Protein AF-A0A8J9T7J5-F1 (afdb_monomer_lite)

Sequence (157 aa):
ATAASATLADSLCLGLLHCENQGVCEEGTTSYDFLAGFRGVAESGVSLWPFAVEHVQNHHCQCPDRYTGVRCEVEFVTCGDREHTCFHGARCLETMDDLNEQAETVYSCNCETIDTASLTHYAGNFCEHPASSVCDNGVHRSFCVNDGVCLDSMDEH

Radius of gyration: 19.18 Å; chains: 1; bounding box: 42×34×76 Å

Foldseek 3Di:
DDPDDPPAPQQADVPFAGAPPPWGKDFAWADPVVLCVQQCRVVVVDCLVQFGRGETPRMATDEDPQFTRRRSPKGKDADDPRNAIAILPWDKDWDFDPVDPDTDIDIFTDQVPRDCVVVWGFDDRRSSWTFLAWDCPPPDIDGDTPNDDDDPDDPDD

Secondary structure (DSSP, 8-state):
------SSSTTEETTTEE--TTPEEEES----HHHHTSHHHHHTT---TTT----BTTEEEEPPTTEESTTS-EEEEEETTTTEEEETTPEEEEEEETTSSS-EEEEEEEGGGS-GGG---EESTTS-EE-SEEEE-SS-EEEE-TT----SS----

Organism: Phaeodactylum tricornutum (NCBI:txid2850)

Structure (mmCIF, N/CA/C/O backbone):
data_AF-A0A8J9T7J5-F1
#
_entry.id   AF-A0A8J9T7J5-F1
#
loop_
_atom_site.group_PDB
_atom_site.id
_atom_site.type_symbol
_atom_site.label_atom_id
_atom_site.label_alt_id
_atom_site.label_comp_id
_atom_site.label_asym_id
_atom_site.label_entity_id
_atom_site.label_seq_id
_atom_site.pdbx_PDB_ins_code
_atom_site.Cartn_x
_atom_site.Cartn_y
_atom_site.Cartn_z
_atom_site.occupancy
_atom_site.B_iso_or_equiv
_atom_site.auth_seq_id
_atom_site.auth_comp_id
_atom_site.auth_asym_id
_atom_site.auth_atom_id
_atom_site.pdbx_PDB_model_num
ATOM 1 N N . ALA A 1 1 ? 1.743 -13.008 41.663 1.00 36.59 1 ALA A N 1
ATOM 2 C CA . ALA A 1 1 ? 0.640 -12.395 40.904 1.00 36.59 1 ALA A CA 1
ATOM 3 C C . ALA A 1 1 ? 0.806 -12.824 39.457 1.00 36.59 1 ALA A C 1
ATOM 5 O O . ALA A 1 1 ? 1.874 -12.635 38.893 1.00 36.59 1 ALA A O 1
ATOM 6 N N . THR A 1 2 ? -0.173 -13.552 38.941 1.00 38.56 2 THR A N 1
ATOM 7 C CA . THR A 1 2 ? -0.185 -14.206 37.629 1.00 38.56 2 THR A CA 1
ATOM 8 C C . THR A 1 2 ? -0.349 -13.174 36.512 1.00 38.56 2 THR A C 1
ATOM 10 O O . THR A 1 2 ? -1.411 -12.568 36.407 1.00 38.56 2 THR A O 1
ATOM 13 N N . ALA A 1 3 ? 0.679 -12.988 35.682 1.00 41.31 3 ALA A N 1
ATOM 14 C CA . ALA A 1 3 ? 0.566 -12.298 34.400 1.00 41.31 3 ALA A CA 1
ATOM 15 C C . ALA A 1 3 ? -0.053 -13.272 33.388 1.00 41.31 3 ALA A C 1
ATOM 17 O O . ALA A 1 3 ? 0.647 -14.048 32.742 1.00 41.31 3 ALA A O 1
ATOM 18 N N . ALA A 1 4 ? -1.379 -13.296 33.328 1.00 43.97 4 ALA A N 1
ATOM 19 C CA . ALA A 1 4 ? -2.127 -13.982 32.289 1.00 43.97 4 ALA A CA 1
ATOM 20 C C . ALA A 1 4 ? -3.156 -12.995 31.723 1.00 43.97 4 ALA A C 1
ATOM 22 O O . ALA A 1 4 ? -3.880 -12.374 32.499 1.00 43.97 4 ALA A O 1
ATOM 23 N N . SER A 1 5 ? -3.202 -12.905 30.389 1.00 45.97 5 SER A N 1
ATOM 24 C CA . SER A 1 5 ? -4.274 -12.303 29.573 1.00 45.97 5 SER A CA 1
ATOM 25 C C . SER A 1 5 ? -4.171 -10.823 29.173 1.00 45.97 5 SER A C 1
ATOM 27 O O . SER A 1 5 ? -5.146 -10.095 29.308 1.00 45.97 5 SER A O 1
ATOM 29 N N . ALA A 1 6 ? -3.056 -10.405 28.567 1.00 47.47 6 ALA A N 1
ATOM 30 C CA . ALA A 1 6 ? -2.982 -9.161 27.777 1.00 47.47 6 ALA A CA 1
ATOM 31 C C . ALA A 1 6 ? -2.782 -9.449 26.271 1.00 47.47 6 ALA A C 1
ATOM 33 O O . ALA A 1 6 ? -1.914 -8.868 25.635 1.00 47.47 6 ALA A O 1
ATOM 34 N N . THR A 1 7 ? -3.474 -10.451 25.708 1.00 54.03 7 THR A N 1
ATOM 35 C CA . THR A 1 7 ? -3.134 -10.971 24.361 1.00 54.03 7 THR A CA 1
ATOM 36 C C . THR A 1 7 ? -4.289 -11.069 23.363 1.00 54.03 7 THR A C 1
ATOM 38 O O . THR A 1 7 ? -4.050 -11.451 22.227 1.00 54.03 7 THR A O 1
ATOM 41 N N . LEU A 1 8 ? -5.521 -10.709 23.735 1.00 54.00 8 LEU A N 1
ATOM 42 C CA . LEU A 1 8 ? -6.687 -10.733 22.827 1.00 54.00 8 LEU A CA 1
ATOM 43 C C . LEU A 1 8 ? -7.726 -9.643 23.138 1.00 54.00 8 LEU A C 1
ATOM 45 O O . LEU A 1 8 ? -8.447 -9.233 22.242 1.00 54.00 8 LEU A O 1
ATOM 49 N N . ALA A 1 9 ? -7.826 -9.172 24.386 1.00 58.22 9 ALA A N 1
ATOM 50 C CA . ALA A 1 9 ? -8.796 -8.138 24.755 1.00 58.22 9 ALA A CA 1
ATOM 51 C C . ALA A 1 9 ? -8.384 -6.735 24.268 1.00 58.22 9 ALA A C 1
ATOM 53 O O . ALA A 1 9 ? -9.243 -5.975 23.837 1.00 58.22 9 ALA A O 1
ATOM 54 N N . ASP A 1 10 ? -7.083 -6.428 24.270 1.00 63.88 10 ASP A N 1
ATOM 55 C CA . ASP A 1 10 ? -6.562 -5.099 23.907 1.00 63.88 10 ASP A CA 1
ATOM 56 C C . ASP A 1 10 ? -6.516 -4.852 22.389 1.00 63.88 10 ASP A C 1
ATOM 58 O O . ASP A 1 10 ? -6.389 -3.716 21.946 1.00 63.88 10 ASP A O 1
ATOM 62 N N . SER A 1 11 ? -6.657 -5.898 21.571 1.00 68.62 11 SER A N 1
ATOM 63 C CA . SER A 1 11 ? -6.736 -5.810 20.106 1.00 68.62 11 SER A CA 1
ATOM 64 C C . SER A 1 11 ? -8.178 -5.786 19.583 1.00 68.62 11 SER A C 1
ATOM 66 O O . SER A 1 11 ? -8.403 -5.875 18.375 1.00 68.62 11 SER A O 1
ATOM 68 N N . LEU A 1 12 ? -9.174 -5.690 20.471 1.00 79.81 12 LEU A N 1
ATOM 69 C CA . LEU A 1 12 ? -10.601 -5.700 20.146 1.00 79.81 12 LEU A CA 1
ATOM 70 C C . LEU A 1 12 ? -11.299 -4.480 20.757 1.00 79.81 12 LEU A C 1
ATOM 72 O O . LEU A 1 12 ? -11.584 -4.434 21.951 1.00 79.81 12 LEU A O 1
ATOM 76 N N . CYS A 1 13 ? -11.675 -3.523 19.913 1.00 82.25 13 CYS A N 1
ATOM 77 C CA . CYS A 1 13 ? -12.457 -2.358 20.317 1.00 82.25 13 CYS A CA 1
ATOM 78 C C . CYS A 1 13 ? -13.923 -2.726 20.501 1.00 82.25 13 CYS A C 1
ATOM 80 O O . CYS A 1 13 ? -14.713 -2.585 19.570 1.00 82.25 13 CYS A O 1
ATOM 82 N N . LEU A 1 14 ? -14.291 -3.261 21.670 1.00 79.62 14 LEU A N 1
ATOM 83 C CA . LEU A 1 14 ? -15.680 -3.620 22.003 1.00 79.62 14 LEU A CA 1
ATOM 84 C C . LEU A 1 14 ? -16.363 -4.520 20.942 1.00 79.62 14 LEU A C 1
ATOM 86 O O . LEU A 1 14 ? -17.584 -4.519 20.807 1.00 79.62 14 LEU A O 1
ATOM 90 N N . GLY A 1 15 ? -15.578 -5.288 20.173 1.00 78.56 15 GLY A N 1
ATOM 91 C CA . GLY A 1 15 ? -16.055 -6.122 19.062 1.00 78.56 15 GLY A CA 1
ATOM 92 C C . GLY A 1 15 ? -16.341 -5.390 17.739 1.00 78.56 15 GLY A C 1
ATOM 93 O O . GLY A 1 15 ? -16.830 -6.023 16.808 1.00 78.56 15 GLY A O 1
ATOM 94 N N . LEU A 1 16 ? -16.045 -4.090 17.638 1.00 83.69 16 LEU A N 1
ATOM 95 C CA . LEU A 1 16 ? -16.290 -3.241 16.462 1.00 83.69 16 LEU A CA 1
ATOM 96 C C . LEU A 1 16 ? -15.089 -3.152 15.515 1.00 83.69 16 LEU A C 1
ATOM 98 O O . LEU A 1 16 ? -15.261 -3.104 14.300 1.00 83.69 16 LEU A O 1
ATOM 102 N N . LEU A 1 17 ? -13.881 -3.126 16.075 1.00 89.12 17 LEU A N 1
ATOM 103 C CA . LEU A 1 17 ? -12.620 -3.031 15.345 1.00 89.12 17 LEU A CA 1
ATOM 104 C C . LEU A 1 17 ? -11.649 -4.059 15.920 1.00 89.12 17 LEU A C 1
ATOM 106 O O . LEU A 1 17 ? -11.509 -4.170 17.138 1.00 89.12 17 LEU A O 1
ATOM 110 N N . HIS A 1 18 ? -11.005 -4.822 15.040 1.00 92.31 18 HIS A N 1
ATOM 111 C CA . HIS A 1 18 ? -9.979 -5.786 15.419 1.00 92.31 18 HIS A CA 1
ATOM 112 C C . HIS A 1 18 ? -8.632 -5.363 14.845 1.00 92.31 18 HIS A C 1
ATOM 114 O O . HIS A 1 18 ? -8.471 -5.373 13.621 1.00 92.31 18 HIS A O 1
ATOM 120 N N . CYS A 1 19 ? -7.702 -5.020 15.732 1.00 92.44 19 CYS A N 1
ATOM 121 C CA . CYS A 1 19 ? -6.337 -4.660 15.390 1.00 92.44 19 CYS A CA 1
ATOM 122 C C . CYS A 1 19 ? -5.514 -5.910 15.066 1.00 92.44 19 CYS A C 1
ATOM 124 O O . CYS A 1 19 ? -5.517 -6.893 15.808 1.00 92.44 19 CYS A O 1
ATOM 126 N N . GLU A 1 20 ? -4.799 -5.853 13.954 1.00 92.50 20 GLU A N 1
ATOM 127 C CA . GLU A 1 20 ? -3.855 -6.854 13.481 1.00 92.50 20 GLU A CA 1
ATOM 128 C C . GLU A 1 20 ? -2.427 -6.482 13.891 1.00 92.50 20 GLU A C 1
ATOM 130 O O . GLU A 1 20 ? -2.173 -5.404 14.427 1.00 92.50 20 GLU A O 1
ATOM 135 N N . ASN A 1 21 ? -1.485 -7.402 13.670 1.00 92.19 21 ASN A N 1
ATOM 136 C CA . ASN A 1 21 ? -0.048 -7.154 13.823 1.00 92.19 21 ASN A CA 1
ATOM 137 C C . ASN A 1 21 ? 0.360 -6.536 15.169 1.00 92.19 21 ASN A C 1
ATOM 139 O O . ASN A 1 21 ? 1.299 -5.757 15.228 1.00 92.19 21 ASN A O 1
ATOM 143 N N . GLN A 1 22 ? -0.309 -6.936 16.259 1.00 92.19 22 GLN A N 1
ATOM 144 C CA . GLN A 1 22 ? -0.078 -6.428 17.623 1.00 92.19 22 GLN A CA 1
ATOM 145 C C . GLN A 1 22 ? -0.487 -4.958 17.828 1.00 92.19 22 GLN A C 1
ATOM 147 O O . GLN A 1 22 ? -0.029 -4.324 18.776 1.00 92.19 22 GLN A O 1
ATOM 152 N N . GLY A 1 23 ? -1.361 -4.423 16.973 1.00 91.50 23 GLY A N 1
ATOM 153 C CA . GLY A 1 23 ? -1.965 -3.114 17.182 1.00 91.50 23 GLY A CA 1
ATOM 154 C C . GLY A 1 23 ? -2.806 -3.063 18.460 1.00 91.50 23 GLY A C 1
ATOM 155 O O . GLY A 1 23 ? -3.452 -4.046 18.841 1.00 91.50 23 GLY A O 1
ATOM 156 N N . VAL A 1 24 ? -2.795 -1.901 19.111 1.00 92.56 24 VAL A N 1
ATOM 157 C CA . VAL A 1 24 ? -3.539 -1.643 20.351 1.00 92.56 24 VAL A CA 1
ATOM 158 C C . VAL A 1 24 ? -4.780 -0.829 20.024 1.00 92.56 24 VAL A C 1
ATOM 160 O O . VAL A 1 24 ? -4.692 0.202 19.364 1.00 92.56 24 VAL A O 1
ATOM 163 N N . CYS A 1 25 ? -5.940 -1.295 20.470 1.00 92.06 25 CYS A N 1
ATOM 164 C CA . CYS A 1 25 ? -7.187 -0.571 20.295 1.00 92.06 25 CYS A CA 1
ATOM 165 C C . CYS A 1 25 ? -7.257 0.653 21.217 1.00 92.06 25 CYS A C 1
ATOM 167 O O . CYS A 1 25 ? -7.078 0.525 22.429 1.00 92.06 25 CYS A O 1
ATOM 169 N N . GLU A 1 26 ? -7.652 1.798 20.662 1.00 91.50 26 GLU A N 1
ATOM 170 C CA . GLU A 1 26 ? -7.958 3.007 21.420 1.00 91.50 26 GLU A CA 1
ATOM 171 C C . GLU A 1 26 ? -9.248 3.694 20.956 1.00 91.50 26 GLU A C 1
ATOM 173 O O . GLU A 1 26 ? -9.675 3.579 19.805 1.00 91.50 26 GLU A O 1
ATOM 178 N N . GLU A 1 27 ? -9.876 4.431 21.873 1.00 92.06 27 GLU A N 1
ATOM 179 C CA . GLU A 1 27 ? -11.015 5.300 21.577 1.00 92.06 27 GLU A CA 1
ATOM 180 C C . GLU A 1 27 ? -10.528 6.638 20.992 1.00 92.06 27 GLU A C 1
ATOM 182 O O . GLU A 1 27 ? -9.559 7.229 21.466 1.00 92.06 27 GLU A O 1
ATOM 187 N N . GLY A 1 28 ? -11.223 7.138 19.972 1.00 89.38 28 GLY A N 1
ATOM 188 C CA . GLY A 1 28 ? -10.930 8.384 19.270 1.00 89.38 28 GLY A CA 1
ATOM 189 C C . GLY A 1 28 ? -10.587 8.172 17.797 1.00 89.38 28 GLY A C 1
ATOM 190 O O . GLY A 1 28 ? -10.972 7.177 17.178 1.00 89.38 28 GLY A O 1
ATOM 191 N N . THR A 1 29 ? -9.846 9.129 17.244 1.00 85.88 29 THR A N 1
ATOM 192 C CA . THR A 1 29 ? -9.405 9.171 15.845 1.00 85.88 29 THR A CA 1
ATOM 193 C C . THR A 1 29 ? -7.885 9.114 15.762 1.00 85.88 29 THR A C 1
ATOM 195 O O . THR A 1 29 ? -7.214 9.766 16.563 1.00 85.88 29 THR A O 1
ATOM 198 N N . THR A 1 30 ? -7.339 8.405 14.773 1.00 84.00 30 THR A N 1
ATOM 199 C CA . THR A 1 30 ? -5.906 8.475 14.454 1.00 84.00 30 THR A CA 1
ATOM 200 C C . THR A 1 30 ? -5.613 9.556 13.416 1.00 84.00 30 THR A C 1
ATOM 202 O O . THR A 1 30 ? -6.514 10.020 12.720 1.00 84.00 30 THR A O 1
ATOM 205 N N . SER A 1 31 ? -4.340 9.931 13.294 1.00 78.62 31 SER A N 1
ATOM 206 C CA . SER A 1 31 ? -3.836 10.730 12.181 1.00 78.62 31 SER A CA 1
ATOM 207 C C . SER A 1 31 ? -2.739 9.969 11.444 1.00 78.62 31 SER A C 1
ATOM 209 O O . SER A 1 31 ? -1.834 9.395 12.053 1.00 78.62 31 SER A O 1
ATOM 211 N N . TYR A 1 32 ? -2.790 10.019 10.115 1.00 73.94 32 TYR A N 1
ATOM 212 C CA . TYR A 1 32 ? -1.761 9.466 9.238 1.00 73.94 32 TYR A CA 1
ATOM 213 C C . TYR A 1 32 ? -0.729 10.518 8.809 1.00 73.94 32 TYR A C 1
ATOM 215 O O . TYR A 1 32 ? -0.003 10.305 7.840 1.00 73.94 32 TYR A O 1
ATOM 223 N N . ASP A 1 33 ? -0.603 11.630 9.544 1.00 71.50 33 ASP A N 1
ATOM 224 C CA . ASP A 1 33 ? 0.391 12.684 9.277 1.00 71.50 33 ASP A CA 1
ATOM 225 C C . ASP A 1 33 ? 1.827 12.143 9.208 1.00 71.50 33 ASP A C 1
ATOM 227 O O . ASP A 1 33 ? 2.675 12.689 8.503 1.00 71.50 33 ASP A O 1
ATOM 231 N N . PHE A 1 34 ? 2.116 11.030 9.889 1.00 71.75 34 PHE A N 1
ATOM 232 C CA . PHE A 1 34 ? 3.427 10.390 9.791 1.00 71.75 34 PHE A CA 1
ATOM 233 C C . PHE A 1 34 ? 3.748 9.913 8.362 1.00 71.75 34 PHE A C 1
ATOM 235 O O . PHE A 1 34 ? 4.926 9.890 7.993 1.00 71.75 34 PHE A O 1
ATOM 242 N N . LEU A 1 35 ? 2.728 9.562 7.561 1.00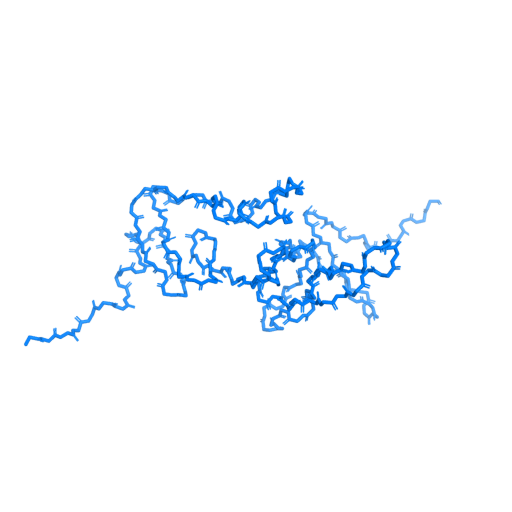 69.56 35 LEU A N 1
ATOM 243 C CA . LEU A 1 35 ? 2.878 9.201 6.150 1.00 69.56 35 LEU A CA 1
ATOM 244 C C . LEU A 1 35 ? 3.193 10.433 5.290 1.00 69.56 35 LEU A C 1
ATOM 246 O O . LEU A 1 35 ? 3.969 10.329 4.344 1.00 69.56 35 LEU A O 1
ATOM 250 N N . ALA A 1 36 ? 2.683 11.612 5.657 1.00 64.94 36 ALA A N 1
ATOM 251 C CA . ALA A 1 36 ? 3.056 12.877 5.019 1.00 64.94 36 ALA A CA 1
ATOM 252 C C . ALA A 1 36 ? 4.523 13.271 5.294 1.00 64.94 36 ALA A C 1
ATOM 254 O O . ALA A 1 36 ? 5.104 14.080 4.580 1.00 64.94 36 ALA A O 1
ATOM 255 N N . GLY A 1 37 ? 5.165 12.672 6.300 1.00 62.44 37 GLY A N 1
ATOM 256 C CA . GLY A 1 37 ? 6.602 12.825 6.532 1.00 62.44 37 GLY A CA 1
ATOM 257 C C . GLY A 1 37 ? 7.493 12.097 5.516 1.00 62.44 37 GLY A C 1
ATOM 258 O O . GLY A 1 37 ? 8.712 12.241 5.592 1.00 62.44 37 GLY A O 1
ATOM 259 N N . PHE A 1 38 ? 6.930 11.295 4.606 1.00 69.12 38 PHE A N 1
ATOM 260 C CA . PHE A 1 38 ? 7.677 10.670 3.513 1.00 69.12 38 PHE A CA 1
ATOM 261 C C . PHE A 1 38 ? 7.644 11.579 2.289 1.00 69.12 38 PHE A C 1
ATOM 263 O O . PHE A 1 38 ? 6.564 11.895 1.782 1.00 69.12 38 PHE A O 1
ATOM 270 N N . ARG A 1 39 ? 8.831 11.986 1.815 1.00 63.56 39 ARG A N 1
ATOM 271 C CA . ARG A 1 39 ? 9.006 12.975 0.735 1.00 63.56 39 ARG A CA 1
ATOM 272 C C . ARG A 1 39 ? 8.137 12.648 -0.485 1.00 63.56 39 ARG A C 1
ATOM 274 O O . ARG A 1 39 ? 7.402 13.507 -0.959 1.00 63.56 39 ARG A O 1
ATOM 281 N N . GLY A 1 40 ? 8.126 11.386 -0.917 1.00 60.59 40 GLY A N 1
ATOM 282 C CA . GLY A 1 40 ? 7.300 10.945 -2.041 1.00 60.59 40 GLY A CA 1
ATOM 283 C C . GLY A 1 40 ? 5.786 11.051 -1.809 1.00 60.59 40 GLY A C 1
ATOM 284 O O . GLY A 1 40 ? 5.057 11.384 -2.738 1.00 60.59 40 GLY A O 1
ATOM 285 N N . VAL A 1 41 ? 5.281 10.796 -0.601 1.00 66.31 41 VAL A N 1
ATOM 286 C CA . VAL A 1 41 ? 3.831 10.728 -0.335 1.00 66.31 41 VAL A CA 1
ATOM 287 C C . VAL A 1 41 ? 3.212 12.125 -0.250 1.00 66.31 41 VAL A C 1
ATOM 289 O O . VAL A 1 41 ? 2.176 12.375 -0.868 1.00 66.31 41 VAL A O 1
ATOM 292 N N . ALA A 1 42 ? 3.852 13.046 0.476 1.00 61.25 42 ALA A N 1
ATOM 293 C CA . ALA A 1 42 ? 3.342 14.408 0.641 1.00 61.25 42 ALA A CA 1
ATOM 294 C C . ALA A 1 42 ? 3.408 15.243 -0.643 1.00 61.25 42 ALA A C 1
ATOM 296 O O . ALA A 1 42 ? 2.516 16.055 -0.886 1.00 61.25 42 ALA A O 1
ATOM 297 N N . GLU A 1 43 ? 4.431 15.039 -1.475 1.00 60.62 43 GLU A N 1
ATOM 298 C CA . GLU A 1 43 ? 4.586 15.775 -2.735 1.00 60.62 43 GLU A CA 1
ATOM 299 C C . GLU A 1 43 ? 3.677 15.230 -3.848 1.00 60.62 43 GLU A C 1
ATOM 301 O O . GLU A 1 43 ? 3.242 15.987 -4.716 1.00 60.62 43 GLU A O 1
ATOM 306 N N . SER A 1 44 ? 3.336 13.937 -3.810 1.00 58.38 44 SER A N 1
ATOM 307 C CA . SER A 1 44 ? 2.591 13.281 -4.895 1.00 58.38 44 SER A CA 1
ATOM 308 C C . SER A 1 44 ? 1.070 13.459 -4.824 1.00 58.38 44 SER A C 1
ATOM 310 O O . SER A 1 44 ? 0.374 13.032 -5.744 1.00 58.38 44 SER A O 1
ATOM 312 N N . GLY A 1 45 ? 0.523 14.052 -3.753 1.00 57.72 45 GLY A N 1
ATOM 313 C CA . GLY A 1 45 ? -0.929 14.232 -3.596 1.00 57.72 45 GLY A CA 1
ATOM 314 C C . GLY A 1 45 ? -1.721 12.918 -3.673 1.00 57.72 45 GLY A C 1
ATOM 315 O O . GLY A 1 45 ? -2.874 12.914 -4.108 1.00 57.72 45 GLY A O 1
ATOM 316 N N . VAL A 1 46 ? -1.080 11.798 -3.317 1.00 58.53 46 VAL A N 1
ATOM 317 C CA . VAL A 1 46 ? -1.624 10.448 -3.498 1.00 58.53 46 VAL A CA 1
ATOM 318 C C . VAL A 1 46 ? -2.857 10.275 -2.626 1.00 58.53 46 VAL A C 1
ATOM 320 O O . VAL A 1 46 ? -2.830 10.514 -1.418 1.00 58.53 46 VAL A O 1
ATOM 323 N N . SER A 1 47 ? -3.944 9.812 -3.240 1.00 57.72 47 SER A N 1
ATOM 324 C CA . SER A 1 47 ? -5.123 9.371 -2.508 1.00 57.72 47 SER A CA 1
ATOM 325 C C . SER A 1 47 ? -4.807 8.045 -1.820 1.00 57.72 47 SER A C 1
ATOM 327 O O . SER A 1 47 ? -5.016 6.972 -2.381 1.00 57.72 47 SER A O 1
ATOM 329 N N . LEU A 1 48 ? -4.324 8.112 -0.579 1.00 64.81 48 LEU A N 1
ATOM 330 C CA . LEU A 1 48 ? -4.162 6.957 0.313 1.00 64.81 48 LEU A CA 1
ATOM 331 C C . LEU A 1 48 ? -5.521 6.447 0.820 1.00 64.81 48 LEU A C 1
ATOM 333 O O . LEU A 1 48 ? -5.628 5.982 1.948 1.00 64.81 48 LEU A O 1
ATOM 337 N N . TRP A 1 49 ? -6.580 6.563 0.016 1.00 56.12 49 TRP A N 1
ATOM 338 C CA . TRP A 1 49 ? -7.968 6.315 0.400 1.00 56.12 49 TRP A CA 1
ATOM 339 C C . TRP A 1 49 ? -8.216 4.995 1.154 1.00 56.12 49 TRP A C 1
ATOM 341 O O . TRP A 1 49 ? -8.995 5.036 2.104 1.00 56.12 49 TRP A O 1
ATOM 351 N N . PRO A 1 50 ? -7.560 3.853 0.841 1.00 59.53 50 PRO A N 1
ATOM 352 C CA . PRO A 1 50 ? -7.743 2.651 1.656 1.00 59.53 50 PRO A CA 1
ATOM 353 C C . PRO A 1 50 ? -7.040 2.717 3.026 1.00 59.53 50 PRO A C 1
ATOM 355 O O . PRO A 1 50 ? -7.466 2.037 3.954 1.00 59.53 50 PRO A O 1
ATOM 358 N N . PHE A 1 51 ? -6.006 3.547 3.190 1.00 66.69 51 PHE A N 1
ATOM 359 C CA . PHE A 1 51 ? -5.236 3.688 4.435 1.00 66.69 51 PHE A CA 1
ATOM 360 C C . PHE A 1 51 ? -5.631 4.911 5.266 1.00 66.69 51 PHE A C 1
ATOM 362 O O . PHE A 1 51 ? -5.282 4.978 6.434 1.00 66.69 51 PHE A O 1
ATOM 369 N N . ALA A 1 52 ? -6.373 5.864 4.698 1.00 69.00 52 ALA A N 1
ATOM 370 C CA . ALA A 1 52 ? -6.742 7.125 5.344 1.00 69.00 52 ALA A CA 1
ATOM 371 C C . ALA A 1 52 ? -8.022 7.041 6.201 1.00 69.00 52 ALA A C 1
ATOM 373 O O . ALA A 1 52 ? -8.584 8.067 6.583 1.00 69.00 52 ALA A O 1
ATOM 374 N N . VAL A 1 53 ? -8.514 5.837 6.509 1.00 83.50 53 VAL A N 1
ATOM 375 C CA . VAL A 1 53 ? -9.634 5.669 7.445 1.00 83.50 53 VAL A CA 1
ATOM 376 C C . VAL A 1 53 ? -9.127 5.942 8.862 1.00 83.50 53 VAL A C 1
ATOM 378 O O . VAL A 1 53 ? -8.396 5.143 9.441 1.00 83.50 53 VAL A O 1
ATOM 381 N N . GLU A 1 54 ? -9.499 7.091 9.422 1.00 85.31 54 GLU A N 1
ATOM 382 C CA . GLU A 1 54 ? -9.004 7.559 10.727 1.00 85.31 54 GLU A CA 1
ATOM 383 C C . GLU A 1 54 ? -9.578 6.781 11.918 1.00 85.31 54 GLU A C 1
ATOM 385 O O . GLU A 1 54 ? -8.986 6.765 12.995 1.00 85.31 54 GLU A O 1
ATOM 390 N N . HIS A 1 55 ? -10.763 6.188 11.763 1.00 89.12 55 HIS A N 1
ATOM 391 C CA . HIS A 1 55 ? -11.438 5.447 12.824 1.00 89.12 55 HIS A CA 1
ATOM 392 C C . HIS A 1 55 ? -12.624 4.634 12.293 1.00 89.12 55 HIS A C 1
ATOM 394 O O . HIS A 1 55 ? -13.215 4.942 11.257 1.00 89.12 55 HIS A O 1
ATOM 400 N N . VAL A 1 56 ? -13.036 3.634 13.070 1.00 89.50 56 VAL A N 1
ATOM 401 C CA . VAL A 1 56 ? -14.303 2.912 12.932 1.00 89.50 56 VAL A CA 1
ATOM 402 C C . VAL A 1 56 ? -15.088 3.095 14.226 1.00 89.50 56 VAL A C 1
ATOM 404 O O . VAL A 1 56 ? -14.651 2.661 15.285 1.00 89.50 56 VAL A O 1
ATOM 407 N N . GLN A 1 57 ? -16.255 3.743 14.152 1.00 89.62 57 GLN A N 1
ATOM 408 C CA . GLN A 1 57 ? -17.138 3.981 15.310 1.00 89.62 57 GLN A CA 1
ATOM 409 C C . GLN A 1 57 ? -16.412 4.585 16.529 1.00 89.62 57 GLN A C 1
ATOM 411 O O . GLN A 1 57 ? -16.520 4.084 17.643 1.00 89.62 57 GLN A O 1
ATOM 416 N N . ASN A 1 58 ? -15.667 5.667 16.304 1.00 91.56 58 ASN A N 1
ATOM 417 C CA . ASN A 1 58 ? -14.822 6.352 17.290 1.00 91.56 58 ASN A CA 1
ATOM 418 C C . ASN A 1 58 ? -13.742 5.462 17.931 1.00 91.56 58 ASN A C 1
ATOM 420 O O . ASN A 1 58 ? -13.392 5.665 19.087 1.00 91.56 58 ASN A O 1
ATOM 424 N N . HIS A 1 59 ? -13.241 4.460 17.213 1.00 91.50 59 HIS A N 1
ATOM 425 C CA . HIS A 1 59 ? -12.107 3.657 17.649 1.00 91.50 59 HIS A CA 1
ATOM 426 C C . HIS A 1 59 ? -11.080 3.526 16.532 1.00 91.50 59 HIS A C 1
ATOM 428 O O . HIS A 1 59 ? -11.437 3.477 15.353 1.00 91.50 59 HIS A O 1
ATOM 434 N N . HIS A 1 60 ? -9.813 3.419 16.900 1.00 91.25 60 HIS A N 1
ATOM 435 C CA . HIS A 1 60 ? -8.712 3.201 15.972 1.00 91.25 60 HIS A CA 1
ATOM 436 C C . HIS A 1 60 ? -7.694 2.238 16.583 1.00 91.25 60 HIS A C 1
ATOM 438 O O . HIS A 1 60 ? -7.713 1.966 17.784 1.00 91.25 60 HIS A O 1
ATOM 444 N N . CYS A 1 61 ? -6.806 1.715 15.745 1.00 92.19 61 CYS A N 1
ATOM 445 C CA . CYS A 1 61 ? -5.675 0.925 16.201 1.00 92.19 61 CYS A CA 1
ATOM 446 C C . CYS A 1 61 ? -4.410 1.785 16.200 1.00 92.19 61 CYS A C 1
ATOM 448 O O . CYS A 1 61 ? -4.058 2.381 15.181 1.00 92.19 61 CYS A O 1
ATOM 450 N N . GLN A 1 62 ? -3.704 1.829 17.327 1.00 91.75 62 GLN A N 1
ATOM 451 C CA . GLN A 1 62 ? -2.320 2.276 17.359 1.00 91.75 62 GLN A CA 1
ATOM 452 C C . GLN A 1 62 ? -1.437 1.182 16.773 1.00 91.75 62 GLN A C 1
ATOM 454 O O . GLN A 1 62 ? -1.314 0.091 17.340 1.00 91.75 62 GLN A O 1
ATOM 459 N N . CYS A 1 63 ? -0.838 1.476 15.625 1.00 90.88 63 CYS A N 1
ATOM 460 C CA . CYS A 1 63 ? -0.016 0.516 14.911 1.00 90.88 63 CYS A CA 1
ATOM 461 C C . CYS A 1 63 ? 1.430 0.542 15.396 1.00 90.88 63 CYS A C 1
ATOM 463 O O . CYS A 1 63 ? 1.979 1.623 15.619 1.00 90.88 63 CYS A O 1
ATOM 465 N N . PRO A 1 64 ? 2.069 -0.632 15.539 1.00 91.94 64 PRO A N 1
ATOM 466 C CA . PRO A 1 64 ? 3.500 -0.679 15.771 1.00 91.94 64 PRO A CA 1
ATOM 467 C C . PRO A 1 64 ? 4.267 -0.199 14.537 1.00 91.94 64 PRO A C 1
ATOM 469 O O . PRO A 1 64 ? 3.720 -0.073 13.436 1.00 91.94 64 PRO A O 1
ATOM 472 N N . ASP A 1 65 ? 5.566 0.023 14.725 1.00 89.19 65 ASP A N 1
ATOM 473 C CA . ASP A 1 65 ? 6.473 0.396 13.645 1.00 89.19 65 ASP A CA 1
ATOM 474 C C . ASP A 1 65 ? 6.309 -0.536 12.436 1.00 89.19 65 ASP A C 1
ATOM 476 O O . ASP A 1 65 ? 6.254 -1.760 12.581 1.00 89.19 65 ASP A O 1
ATOM 480 N N . ARG A 1 66 ? 6.291 0.068 11.239 1.00 89.94 66 ARG A N 1
ATOM 481 C CA . ARG A 1 66 ? 6.110 -0.590 9.931 1.00 89.94 66 ARG A CA 1
ATOM 482 C C . ARG A 1 66 ? 4.701 -1.096 9.619 1.00 89.94 66 ARG A C 1
ATOM 484 O O . ARG A 1 66 ? 4.533 -1.725 8.580 1.00 89.94 66 ARG A O 1
ATOM 491 N N . TYR A 1 67 ? 3.694 -0.793 10.435 1.00 90.88 67 TYR A N 1
ATOM 492 C CA . TYR A 1 67 ? 2.298 -1.102 10.115 1.00 90.88 67 TYR A CA 1
ATOM 493 C C . TYR A 1 67 ? 1.425 0.152 10.050 1.00 90.88 67 TYR A C 1
ATOM 495 O O . TYR A 1 67 ? 1.657 1.139 10.745 1.00 90.88 67 TYR A O 1
ATOM 503 N N . THR A 1 68 ? 0.415 0.121 9.186 1.00 89.19 68 THR A N 1
ATOM 504 C CA . THR A 1 68 ? -0.567 1.193 9.000 1.00 89.19 68 THR A CA 1
ATOM 505 C C . THR A 1 68 ? -1.928 0.629 8.577 1.00 89.19 68 THR A C 1
ATOM 507 O O . THR A 1 68 ? -2.107 -0.589 8.510 1.00 89.19 68 THR A O 1
ATOM 510 N N . GLY A 1 69 ? -2.888 1.514 8.306 1.00 88.06 69 GLY A N 1
ATOM 511 C CA . GLY A 1 69 ? -4.298 1.184 8.125 1.00 88.06 69 GLY A CA 1
ATOM 512 C C . GLY A 1 69 ? -5.063 1.193 9.447 1.00 88.06 69 GLY A C 1
ATOM 513 O O . GLY A 1 69 ? -4.478 1.127 10.531 1.00 88.06 69 GLY A O 1
ATOM 514 N N . VAL A 1 70 ? -6.392 1.273 9.364 1.00 88.56 70 VAL A N 1
ATOM 515 C CA . VAL A 1 70 ? -7.257 1.431 10.547 1.00 88.56 70 VAL A CA 1
ATOM 516 C C . VAL A 1 70 ? -7.216 0.214 11.474 1.00 88.56 70 VAL A C 1
ATOM 518 O O . VAL A 1 70 ? -7.572 0.319 12.647 1.00 88.56 70 VAL A O 1
ATOM 521 N N . ARG A 1 71 ? -6.760 -0.935 10.962 1.00 91.50 71 ARG A N 1
ATOM 522 C CA . ARG A 1 71 ? -6.569 -2.185 11.699 1.00 91.50 71 ARG A CA 1
ATOM 523 C C . ARG A 1 71 ? -5.100 -2.575 11.815 1.00 91.50 71 ARG A C 1
ATOM 525 O O . ARG A 1 71 ? -4.837 -3.653 12.331 1.00 91.50 71 ARG A O 1
ATOM 532 N N . CYS A 1 72 ? -4.149 -1.748 11.383 1.00 92.00 72 CYS A N 1
ATOM 533 C CA . CYS A 1 72 ? -2.730 -2.117 11.295 1.00 92.00 72 CYS A CA 1
ATOM 534 C C . CYS A 1 72 ? -2.465 -3.316 10.372 1.00 92.00 72 CYS A C 1
ATOM 536 O O . CYS A 1 72 ? -1.530 -4.087 10.581 1.00 92.00 72 CYS A O 1
ATOM 538 N N . GLU A 1 73 ? -3.315 -3.491 9.365 1.00 90.25 73 GLU A N 1
ATOM 539 C CA . GLU A 1 73 ? -3.319 -4.598 8.412 1.00 90.25 73 GLU A CA 1
ATOM 540 C C . GLU A 1 73 ? -2.301 -4.418 7.275 1.00 90.25 73 GLU A C 1
ATOM 542 O O . GLU A 1 73 ? -2.016 -5.355 6.531 1.00 90.25 73 GLU A O 1
ATOM 547 N N . VAL A 1 74 ? -1.734 -3.219 7.130 1.00 89.50 74 VAL A N 1
ATOM 548 C CA . VAL A 1 74 ? -0.850 -2.873 6.015 1.00 89.50 74 VAL A CA 1
ATOM 549 C C . VAL A 1 74 ? 0.576 -2.749 6.510 1.00 89.50 74 VAL A C 1
ATOM 551 O O . VAL A 1 74 ? 0.925 -1.783 7.185 1.00 89.50 74 VAL A O 1
ATOM 554 N N . GLU A 1 75 ? 1.423 -3.702 6.140 1.00 91.38 75 GLU A N 1
ATOM 555 C CA . GLU A 1 75 ? 2.865 -3.555 6.319 1.00 91.38 75 GLU A CA 1
ATOM 556 C C . GLU A 1 75 ? 3.418 -2.515 5.333 1.00 91.38 75 GLU A C 1
ATOM 558 O O . GLU A 1 75 ? 3.057 -2.513 4.155 1.00 91.38 75 GLU A O 1
ATOM 563 N N . PHE A 1 76 ? 4.336 -1.662 5.780 1.00 90.25 76 PHE A N 1
ATOM 564 C CA . PHE A 1 76 ? 5.095 -0.771 4.911 1.00 90.25 76 PHE A CA 1
ATOM 565 C C . PHE A 1 76 ? 6.602 -0.856 5.168 1.00 90.25 76 PHE A C 1
ATOM 567 O O . PHE A 1 76 ? 7.075 -1.161 6.267 1.00 90.25 76 PHE A O 1
ATOM 574 N N . VAL A 1 77 ? 7.369 -0.545 4.129 1.00 91.19 77 VAL A N 1
ATOM 575 C CA . VAL A 1 77 ? 8.827 -0.438 4.159 1.00 91.19 77 VAL A CA 1
ATOM 576 C C . VAL A 1 77 ? 9.214 0.959 3.698 1.00 91.19 77 VAL A C 1
ATOM 578 O O . VAL A 1 77 ? 8.700 1.456 2.702 1.00 91.19 77 VAL A O 1
ATOM 581 N N . THR A 1 78 ? 10.121 1.599 4.425 1.00 89.75 78 THR A N 1
ATOM 582 C CA . THR A 1 78 ? 10.680 2.902 4.058 1.00 89.75 78 THR A CA 1
ATOM 583 C C . THR A 1 78 ? 11.981 2.702 3.293 1.00 89.75 78 THR A C 1
ATOM 585 O O . THR A 1 78 ? 12.835 1.933 3.740 1.00 89.75 78 THR A O 1
ATOM 588 N N . CYS A 1 79 ? 12.145 3.397 2.173 1.00 89.62 79 CYS A N 1
ATOM 589 C CA . CYS A 1 79 ? 13.343 3.349 1.343 1.00 89.62 79 CYS A CA 1
ATOM 590 C C . CYS A 1 79 ? 14.213 4.592 1.582 1.00 89.62 79 CYS A C 1
ATOM 592 O O . CYS A 1 79 ? 13.688 5.705 1.711 1.00 89.62 79 CYS A O 1
ATOM 594 N N . GLY A 1 80 ? 15.534 4.394 1.637 1.00 87.38 80 GLY A N 1
ATOM 595 C CA . GLY A 1 80 ? 16.484 5.447 1.999 1.00 87.38 80 GLY A CA 1
ATOM 596 C C . GLY A 1 80 ? 16.207 6.043 3.379 1.00 87.38 80 GLY A C 1
ATOM 597 O O . GLY A 1 80 ? 15.528 5.441 4.217 1.00 87.38 80 GLY A O 1
ATOM 598 N N . ASP A 1 81 ? 16.665 7.273 3.599 1.00 85.00 81 ASP A N 1
ATOM 599 C CA . ASP A 1 81 ? 16.384 8.038 4.818 1.00 85.00 81 ASP A CA 1
ATOM 600 C C . ASP A 1 81 ? 14.978 8.677 4.762 1.00 85.00 81 ASP A C 1
ATOM 602 O O . ASP A 1 81 ? 14.812 9.884 4.934 1.00 85.00 81 ASP A O 1
ATOM 606 N N . ARG A 1 82 ? 13.940 7.844 4.551 1.00 81.50 82 ARG A N 1
ATOM 607 C CA . ARG A 1 82 ? 12.509 8.221 4.434 1.00 81.50 82 ARG A CA 1
ATOM 608 C C . ARG A 1 82 ? 12.144 8.987 3.154 1.00 81.50 82 ARG A C 1
ATOM 610 O O . ARG A 1 82 ? 11.186 9.764 3.137 1.00 81.50 82 ARG A O 1
ATOM 617 N N . GLU A 1 83 ? 12.878 8.747 2.077 1.00 84.88 83 GLU A N 1
ATOM 618 C CA . GLU A 1 83 ? 12.642 9.397 0.784 1.00 84.88 83 GLU A CA 1
ATOM 619 C C . GLU A 1 83 ? 11.436 8.798 0.050 1.00 84.88 83 GLU A C 1
ATOM 621 O O . GLU A 1 83 ? 10.655 9.528 -0.565 1.00 84.88 83 GLU A O 1
ATOM 626 N N . HIS A 1 84 ? 11.240 7.483 0.183 1.00 87.62 84 HIS A N 1
ATOM 627 C CA . HIS A 1 84 ? 10.147 6.745 -0.451 1.00 87.62 84 HIS A CA 1
ATOM 628 C C . HIS A 1 84 ? 9.566 5.673 0.480 1.00 87.62 84 HIS A C 1
ATOM 630 O O . HIS A 1 84 ? 10.194 5.297 1.472 1.00 87.62 84 HIS A O 1
ATOM 636 N N . THR A 1 85 ? 8.377 5.163 0.154 1.00 89.56 85 THR A N 1
ATOM 637 C CA . THR A 1 85 ? 7.683 4.132 0.944 1.00 89.56 85 THR A CA 1
ATOM 638 C C . THR A 1 85 ? 7.060 3.082 0.027 1.00 89.56 85 THR A C 1
ATOM 640 O O . THR A 1 85 ? 6.553 3.400 -1.039 1.00 89.56 85 THR A O 1
ATOM 643 N N . CYS A 1 86 ? 7.065 1.823 0.444 1.00 91.62 86 CYS A N 1
ATOM 644 C CA . CYS A 1 86 ? 6.422 0.726 -0.268 1.00 91.62 86 CYS A CA 1
ATOM 645 C C . CYS A 1 86 ? 5.438 0.019 0.665 1.00 91.62 86 CYS A C 1
ATOM 647 O O . CYS A 1 86 ? 5.818 -0.394 1.760 1.00 91.62 86 CYS A O 1
ATOM 649 N N . PHE A 1 87 ? 4.181 -0.108 0.249 1.00 90.88 87 PHE A N 1
ATOM 650 C CA . PHE A 1 87 ? 3.118 -0.758 1.014 1.00 90.88 87 PHE A CA 1
ATOM 651 C C . PHE A 1 87 ? 3.032 -2.259 0.727 1.00 90.88 87 PHE A C 1
ATOM 653 O O . PHE A 1 87 ? 3.648 -2.783 -0.203 1.00 90.88 87 PHE A O 1
ATOM 660 N N . HIS A 1 88 ? 2.265 -2.949 1.569 1.00 91.12 88 HIS A N 1
ATOM 661 C CA . HIS A 1 88 ? 2.012 -4.389 1.529 1.00 91.12 88 HIS A CA 1
ATOM 662 C C . HIS A 1 88 ? 3.289 -5.243 1.555 1.00 91.12 88 HIS A C 1
ATOM 664 O O . HIS A 1 88 ? 3.325 -6.339 1.004 1.00 91.12 88 HIS A O 1
ATOM 670 N N . GLY A 1 89 ? 4.353 -4.737 2.185 1.00 90.19 89 GLY A N 1
ATOM 671 C CA . GLY A 1 89 ? 5.642 -5.432 2.252 1.00 90.19 89 GLY A CA 1
ATOM 672 C C . GLY A 1 89 ? 6.404 -5.487 0.919 1.00 90.19 89 GLY A C 1
ATOM 673 O O . GLY A 1 89 ? 7.320 -6.299 0.769 1.00 90.19 89 GLY A O 1
ATOM 674 N N . ALA A 1 90 ? 6.056 -4.644 -0.062 1.00 92.62 90 ALA A N 1
ATOM 675 C CA . ALA A 1 90 ? 6.802 -4.541 -1.314 1.00 92.62 90 ALA A CA 1
ATOM 676 C C . ALA A 1 90 ? 8.272 -4.145 -1.083 1.00 92.62 90 ALA A C 1
ATOM 678 O O . ALA A 1 90 ? 8.612 -3.394 -0.163 1.00 92.62 90 ALA A O 1
ATOM 679 N N . ARG A 1 91 ? 9.167 -4.644 -1.944 1.00 93.12 91 ARG A N 1
ATOM 680 C CA . ARG A 1 91 ? 10.609 -4.402 -1.816 1.00 93.12 91 ARG A CA 1
ATOM 681 C C . ARG A 1 91 ? 10.990 -3.047 -2.405 1.00 93.12 91 ARG A C 1
ATOM 683 O O . ARG A 1 91 ? 10.677 -2.772 -3.560 1.00 93.12 91 ARG A O 1
ATOM 690 N N . CYS A 1 92 ? 11.767 -2.267 -1.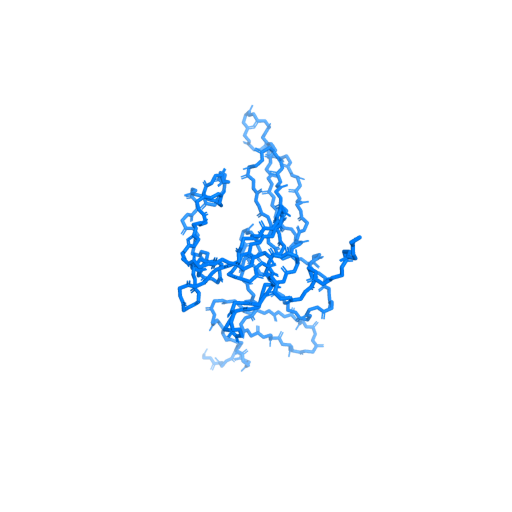661 1.00 93.81 92 CYS A N 1
ATOM 691 C CA . CYS A 1 92 ? 12.449 -1.091 -2.194 1.00 93.81 92 CYS A CA 1
ATOM 692 C C . CYS A 1 92 ? 13.487 -1.491 -3.256 1.00 93.81 92 CYS A C 1
ATOM 694 O O . CYS A 1 92 ? 14.261 -2.438 -3.078 1.00 93.81 92 CYS A O 1
ATOM 696 N N . LEU A 1 93 ? 13.510 -0.755 -4.359 1.00 93.88 93 LEU A N 1
ATOM 697 C CA . LEU A 1 93 ? 14.536 -0.801 -5.387 1.00 93.88 93 LEU A CA 1
ATOM 698 C C . LEU A 1 93 ? 15.295 0.518 -5.382 1.00 93.88 93 LEU A C 1
ATOM 700 O O . LEU A 1 93 ? 14.688 1.582 -5.325 1.00 93.88 93 LEU A O 1
ATOM 704 N N . GLU A 1 94 ? 16.613 0.421 -5.477 1.00 92.56 94 GLU A N 1
ATOM 705 C CA . GLU A 1 94 ? 17.532 1.553 -5.549 1.00 92.56 94 GLU A CA 1
ATOM 706 C C . GLU A 1 94 ? 18.090 1.632 -6.964 1.00 92.56 94 GLU A C 1
ATOM 708 O O . GLU A 1 94 ? 18.571 0.633 -7.505 1.00 92.56 94 GLU A O 1
ATOM 713 N N . THR A 1 95 ? 17.995 2.799 -7.591 1.00 89.81 95 THR A N 1
ATOM 714 C CA . THR A 1 95 ? 18.548 3.056 -8.924 1.00 89.81 95 THR A CA 1
ATOM 715 C C . THR A 1 95 ? 19.305 4.375 -8.900 1.00 89.81 95 THR A C 1
ATOM 717 O O . THR A 1 95 ? 18.876 5.319 -8.248 1.00 89.81 95 THR A O 1
ATOM 720 N N . MET A 1 96 ? 20.443 4.444 -9.587 1.00 86.69 96 MET A N 1
ATOM 721 C CA . MET A 1 96 ? 21.143 5.712 -9.791 1.00 86.69 96 MET A CA 1
ATOM 722 C C . MET A 1 96 ? 20.532 6.419 -10.996 1.00 86.69 96 MET A C 1
ATOM 724 O O . MET A 1 96 ? 20.465 5.835 -12.081 1.00 86.69 96 MET A O 1
ATOM 728 N N . ASP A 1 97 ? 20.069 7.651 -10.804 1.00 81.00 97 ASP A N 1
ATOM 729 C CA . ASP A 1 97 ? 19.674 8.504 -11.917 1.00 81.00 97 ASP A CA 1
ATOM 730 C C . ASP A 1 97 ? 20.909 9.228 -12.468 1.00 81.00 97 ASP A C 1
ATOM 732 O O . ASP A 1 97 ? 21.339 10.263 -11.956 1.00 81.00 97 ASP A O 1
ATOM 736 N N . ASP A 1 98 ? 21.492 8.645 -13.518 1.00 75.06 98 ASP A N 1
ATOM 737 C CA . ASP A 1 98 ? 22.660 9.185 -14.223 1.00 75.06 98 ASP A CA 1
ATOM 738 C C . ASP A 1 98 ? 22.303 10.358 -15.165 1.00 75.06 98 ASP A C 1
ATOM 740 O O . ASP A 1 98 ? 23.182 10.894 -15.846 1.00 75.06 98 ASP A O 1
ATOM 744 N N . LEU A 1 99 ? 21.021 10.747 -15.263 1.00 70.38 99 LEU A N 1
ATOM 745 C CA . LEU A 1 99 ? 20.574 11.828 -16.151 1.00 70.38 99 LEU A CA 1
ATOM 746 C C . LEU A 1 99 ? 20.743 13.221 -15.537 1.00 70.38 99 LEU A C 1
ATOM 748 O O . LEU A 1 99 ? 20.734 14.210 -16.274 1.00 70.38 99 LEU A O 1
ATOM 752 N N . ASN A 1 100 ? 20.927 13.309 -14.221 1.00 62.88 100 ASN A N 1
ATOM 753 C CA . ASN A 1 100 ? 21.141 14.573 -13.529 1.00 62.88 100 ASN A CA 1
ATOM 754 C C . ASN A 1 100 ? 22.644 14.820 -13.332 1.00 62.88 100 ASN A C 1
ATOM 756 O O . ASN A 1 100 ? 23.422 13.903 -13.078 1.00 62.88 100 ASN A O 1
ATOM 760 N N . GLU A 1 101 ? 23.077 16.086 -13.421 1.00 70.50 101 GLU A N 1
ATOM 761 C CA . GLU A 1 101 ? 24.482 16.498 -13.211 1.00 70.50 101 GLU A CA 1
ATOM 762 C C . GLU A 1 101 ? 25.012 16.149 -11.800 1.00 70.50 101 GLU A C 1
ATOM 764 O O . GLU A 1 101 ? 26.205 16.289 -11.513 1.00 70.50 101 GLU A O 1
ATOM 769 N N . GLN A 1 102 ? 24.126 15.690 -10.916 1.00 75.31 102 GLN A N 1
ATOM 770 C CA . GLN A 1 102 ? 24.412 15.047 -9.646 1.00 75.31 102 GLN A CA 1
ATOM 771 C C . GLN A 1 102 ? 23.703 13.692 -9.662 1.00 75.31 102 GLN A C 1
ATOM 773 O O . GLN A 1 102 ? 22.477 13.658 -9.686 1.00 75.31 102 GLN A O 1
ATOM 778 N N . ALA A 1 103 ? 24.465 12.597 -9.654 1.00 73.00 103 ALA A N 1
ATOM 779 C CA . ALA A 1 103 ? 23.895 11.262 -9.511 1.00 73.00 103 ALA A CA 1
ATOM 780 C C . ALA A 1 103 ? 23.096 11.203 -8.197 1.00 73.00 103 ALA A C 1
ATOM 782 O O . ALA A 1 103 ? 23.678 11.267 -7.110 1.00 73.00 103 ALA A O 1
ATOM 783 N N . GLU A 1 104 ? 21.771 11.140 -8.309 1.00 84.12 104 GLU A N 1
ATOM 784 C CA . GLU A 1 104 ? 20.841 11.017 -7.186 1.00 84.12 104 GLU A CA 1
ATOM 785 C C . GLU A 1 104 ? 20.358 9.566 -7.133 1.00 84.12 104 GLU A C 1
ATOM 787 O O . GLU A 1 104 ? 20.037 8.958 -8.160 1.00 84.12 104 GLU A O 1
ATOM 792 N N . THR A 1 105 ? 20.343 8.981 -5.935 1.00 86.69 105 THR A N 1
ATOM 793 C CA . THR A 1 105 ? 19.718 7.674 -5.738 1.00 86.69 105 THR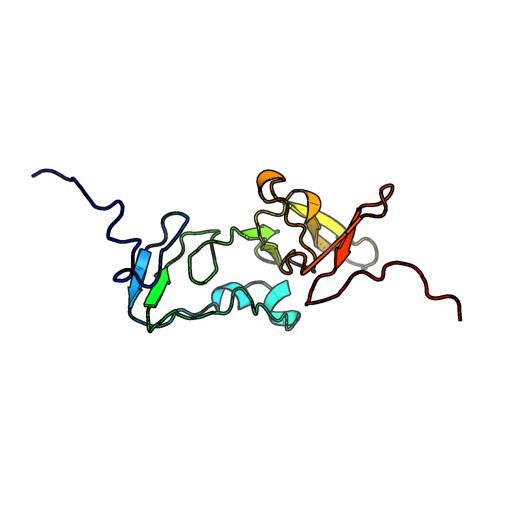 A CA 1
ATOM 794 C C . THR A 1 105 ? 18.212 7.868 -5.762 1.00 86.69 105 THR A C 1
ATOM 796 O O . THR A 1 105 ? 17.661 8.574 -4.926 1.00 86.69 105 THR A O 1
ATOM 799 N N . VAL A 1 106 ? 17.543 7.210 -6.700 1.00 88.38 106 VAL A N 1
ATOM 800 C CA . VAL A 1 106 ? 16.089 7.201 -6.815 1.00 88.38 106 VAL A CA 1
ATOM 801 C C . VAL A 1 106 ? 15.560 5.860 -6.327 1.00 88.38 106 VAL A C 1
ATOM 803 O O . VAL A 1 106 ? 16.055 4.792 -6.706 1.00 88.38 106 VAL A O 1
ATOM 806 N N . TYR A 1 107 ? 14.529 5.920 -5.490 1.00 91.06 107 TYR A N 1
ATOM 807 C CA . TYR A 1 107 ? 13.868 4.747 -4.937 1.00 91.06 107 TYR A CA 1
ATOM 808 C C . TYR A 1 107 ? 12.553 4.464 -5.666 1.00 91.06 107 TYR A C 1
ATOM 810 O O . TYR A 1 107 ? 11.805 5.376 -6.008 1.00 91.06 107 TYR A O 1
ATOM 818 N N . SER A 1 108 ? 12.252 3.185 -5.879 1.00 92.19 108 SER A N 1
ATOM 819 C CA . SER A 1 108 ? 10.966 2.716 -6.411 1.00 92.19 108 SER A CA 1
ATOM 820 C C . SER A 1 108 ? 10.539 1.418 -5.726 1.00 92.19 108 SER A C 1
ATOM 822 O O . SER A 1 108 ? 11.336 0.791 -5.027 1.00 92.19 108 SER A O 1
ATOM 824 N N . CYS A 1 109 ? 9.284 1.003 -5.897 1.00 94.00 109 CYS A N 1
ATOM 825 C CA . CYS A 1 109 ? 8.767 -0.221 -5.287 1.00 94.00 109 CYS A CA 1
ATOM 826 C C . CYS A 1 109 ? 8.656 -1.359 -6.300 1.00 94.00 109 CYS A C 1
ATOM 828 O O . CYS A 1 109 ? 8.099 -1.191 -7.383 1.00 94.00 109 CYS A O 1
ATOM 830 N N . ASN A 1 110 ? 9.124 -2.548 -5.922 1.00 94.31 110 ASN A N 1
ATOM 831 C CA . ASN A 1 110 ? 8.804 -3.777 -6.634 1.00 94.31 110 ASN A CA 1
ATOM 832 C C . ASN A 1 110 ? 7.538 -4.409 -6.039 1.00 94.31 110 ASN A C 1
ATOM 834 O O . ASN A 1 110 ? 7.608 -5.116 -5.033 1.00 94.31 110 ASN A O 1
ATOM 838 N N . CYS A 1 111 ? 6.389 -4.181 -6.675 1.00 93.19 111 CYS A N 1
ATOM 839 C CA . CYS A 1 111 ? 5.111 -4.728 -6.212 1.00 93.19 111 CYS A CA 1
ATOM 840 C C . CYS A 1 111 ? 4.979 -6.246 -6.436 1.00 93.19 111 CYS A C 1
ATOM 842 O O . CYS A 1 111 ? 4.119 -6.882 -5.835 1.00 93.19 111 CYS A O 1
ATOM 844 N N . GLU A 1 112 ? 5.833 -6.857 -7.264 1.00 88.56 112 GLU A N 1
ATOM 845 C CA . GLU A 1 112 ? 5.792 -8.302 -7.531 1.00 88.56 112 GLU A CA 1
ATOM 846 C C . GLU A 1 112 ? 6.306 -9.137 -6.351 1.00 88.56 112 GLU A C 1
ATOM 848 O O . GLU A 1 112 ? 6.076 -10.343 -6.302 1.00 88.56 112 GLU A O 1
ATOM 853 N N . THR A 1 113 ? 7.012 -8.519 -5.397 1.00 86.00 113 THR A N 1
ATOM 854 C CA . THR A 1 113 ? 7.569 -9.225 -4.233 1.00 86.00 113 THR A CA 1
ATOM 855 C C . THR A 1 113 ? 6.591 -9.353 -3.071 1.00 86.00 113 THR A C 1
ATOM 857 O O . THR A 1 113 ? 6.951 -9.954 -2.061 1.00 86.00 113 THR A O 1
ATOM 860 N N . ILE A 1 114 ? 5.403 -8.755 -3.176 1.00 87.50 114 ILE A N 1
ATOM 861 C CA . ILE A 1 114 ? 4.356 -8.868 -2.158 1.00 87.50 114 ILE A CA 1
ATOM 862 C C . ILE A 1 114 ? 3.937 -10.339 -2.079 1.00 87.50 114 ILE A C 1
ATOM 864 O O . ILE A 1 114 ? 3.693 -10.969 -3.110 1.00 87.50 114 ILE A O 1
ATOM 868 N N . ASP A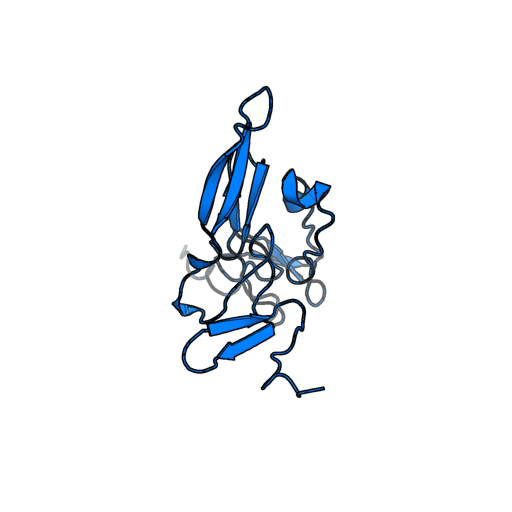 1 115 ? 3.913 -10.899 -0.864 1.00 70.44 115 ASP A N 1
ATOM 869 C CA . ASP A 1 115 ? 3.778 -12.340 -0.644 1.00 70.44 115 ASP A CA 1
ATOM 870 C C . ASP A 1 115 ? 2.584 -12.936 -1.410 1.00 70.44 115 ASP A C 1
ATOM 872 O O . ASP A 1 115 ? 1.411 -12.611 -1.201 1.00 70.44 115 ASP A O 1
ATOM 876 N N . THR A 1 116 ? 2.930 -13.865 -2.299 1.00 56.56 116 THR A N 1
ATOM 877 C CA . THR A 1 116 ? 2.055 -14.617 -3.204 1.00 56.56 116 THR A CA 1
ATOM 878 C C . THR A 1 116 ? 0.919 -15.377 -2.515 1.00 56.56 116 THR A C 1
ATOM 880 O O . THR A 1 116 ? -0.023 -15.794 -3.192 1.00 56.56 116 THR A O 1
ATOM 883 N N . ALA A 1 117 ? 0.958 -15.537 -1.187 1.00 61.09 117 ALA A N 1
ATOM 884 C CA . ALA A 1 117 ? -0.151 -16.092 -0.413 1.00 61.09 117 ALA A CA 1
ATOM 885 C C . ALA A 1 117 ? -1.439 -15.244 -0.503 1.00 61.09 117 ALA A C 1
ATOM 887 O O . ALA A 1 117 ? -2.534 -15.792 -0.382 1.00 61.09 117 ALA A O 1
ATOM 888 N N . SER A 1 118 ? -1.321 -13.933 -0.752 1.00 61.72 118 SER A N 1
ATOM 889 C CA . SER A 1 118 ? -2.455 -12.996 -0.797 1.00 61.72 118 SER A CA 1
ATOM 890 C C . SER A 1 118 ? -3.291 -13.085 -2.087 1.00 61.72 118 SER A C 1
ATOM 892 O O . SER A 1 118 ? -4.407 -12.569 -2.131 1.00 61.72 118 SER A O 1
ATOM 894 N N . LEU A 1 119 ? -2.776 -13.713 -3.159 1.00 71.25 119 LEU A N 1
ATOM 895 C CA . LEU A 1 119 ? -3.365 -13.735 -4.521 1.00 71.25 119 LEU A CA 1
ATOM 896 C C . LEU A 1 119 ? -3.737 -12.353 -5.108 1.00 71.25 119 LEU A C 1
ATOM 898 O O . LEU A 1 119 ? -4.262 -12.276 -6.218 1.00 71.25 119 LEU A O 1
ATOM 902 N N . THR A 1 120 ? -3.458 -11.270 -4.387 1.00 85.75 120 THR A N 1
ATOM 903 C CA . THR A 1 120 ? -3.803 -9.901 -4.748 1.00 85.75 120 THR A CA 1
ATOM 904 C C . THR A 1 120 ? -2.566 -9.238 -5.323 1.00 85.75 120 THR A C 1
ATOM 906 O O . THR A 1 120 ? -1.513 -9.213 -4.690 1.00 85.75 120 THR A O 1
ATOM 909 N N . HIS A 1 121 ? -2.692 -8.717 -6.539 1.00 89.00 121 HIS A N 1
ATOM 910 C CA . HIS A 1 121 ? -1.654 -7.905 -7.161 1.00 89.00 121 HIS A CA 1
ATOM 911 C C . HIS A 1 121 ? -1.824 -6.439 -6.762 1.00 89.00 121 HIS A C 1
ATOM 913 O O . HIS A 1 121 ? -2.942 -6.001 -6.498 1.00 89.00 121 HIS A O 1
ATOM 919 N N . TYR A 1 122 ? -0.726 -5.687 -6.747 1.00 91.19 122 TYR A N 1
ATOM 920 C CA . TYR A 1 122 ? -0.726 -4.274 -6.381 1.00 91.19 122 TYR A CA 1
ATOM 921 C C . TYR A 1 122 ? -0.000 -3.438 -7.427 1.00 91.19 122 TYR A C 1
ATOM 923 O O . TYR A 1 122 ? 0.938 -3.909 -8.072 1.00 91.19 122 TYR A O 1
ATOM 931 N N . ALA A 1 123 ? -0.429 -2.190 -7.578 1.00 91.38 123 ALA A N 1
ATOM 932 C CA . ALA A 1 123 ? 0.206 -1.198 -8.434 1.00 91.38 123 ALA A CA 1
ATOM 933 C C . ALA A 1 123 ? 0.204 0.183 -7.763 1.00 91.38 123 ALA A C 1
ATOM 935 O O . ALA A 1 123 ? -0.352 0.366 -6.681 1.00 91.38 123 ALA A O 1
ATOM 936 N N . GLY A 1 124 ? 0.817 1.153 -8.435 1.00 89.31 124 GLY A N 1
ATOM 937 C CA . GLY A 1 124 ? 1.025 2.502 -7.916 1.00 89.31 124 GLY A CA 1
ATOM 938 C C . GLY A 1 124 ? 2.483 2.744 -7.545 1.00 89.31 124 GLY A C 1
ATOM 939 O O . GLY A 1 124 ? 3.298 1.819 -7.531 1.00 89.31 124 GLY A O 1
ATOM 940 N N . ASN A 1 125 ? 2.823 4.004 -7.283 1.00 88.88 125 ASN A N 1
ATOM 941 C CA . ASN A 1 125 ? 4.205 4.404 -7.005 1.00 88.88 125 ASN A CA 1
ATOM 942 C C . ASN A 1 125 ? 4.714 3.829 -5.668 1.00 88.88 125 ASN A C 1
ATOM 944 O O . ASN A 1 125 ? 5.910 3.604 -5.487 1.00 88.88 125 ASN A O 1
ATOM 948 N N . PHE A 1 126 ? 3.786 3.553 -4.753 1.00 89.75 126 PHE A N 1
ATOM 949 C CA . PHE A 1 126 ? 4.019 3.011 -3.420 1.00 89.75 126 PHE A CA 1
ATOM 950 C C . PHE A 1 126 ? 3.440 1.588 -3.289 1.00 89.75 126 PHE A C 1
ATOM 952 O O . PHE A 1 126 ? 3.387 1.056 -2.183 1.00 89.75 126 PHE A O 1
ATOM 959 N N . CYS A 1 127 ? 3.006 0.958 -4.392 1.00 91.88 127 CYS A N 1
ATOM 960 C CA . CYS A 1 127 ? 2.215 -0.283 -4.402 1.00 91.88 127 CYS A CA 1
ATOM 961 C C . CYS A 1 127 ? 0.916 -0.193 -3.577 1.00 91.88 127 CYS A C 1
ATOM 963 O O . CYS A 1 127 ? 0.492 -1.165 -2.965 1.00 91.88 127 CYS A O 1
ATOM 965 N N . GLU A 1 128 ? 0.294 0.981 -3.533 1.00 88.69 128 GLU A N 1
ATOM 966 C CA . GLU A 1 128 ? -0.846 1.329 -2.683 1.00 88.69 128 GLU A CA 1
ATOM 967 C C . GLU A 1 128 ? -2.202 0.839 -3.207 1.00 88.69 128 GLU A C 1
ATOM 969 O O . GLU A 1 128 ? -3.184 0.812 -2.463 1.00 88.69 128 GLU A O 1
ATOM 974 N N . HIS A 1 129 ? -2.284 0.474 -4.487 1.00 89.06 129 HIS A N 1
ATOM 975 C CA . HIS A 1 129 ? -3.545 0.125 -5.124 1.00 89.06 129 HIS A CA 1
ATOM 976 C C . HIS A 1 129 ? -3.670 -1.388 -5.316 1.00 89.06 129 HIS A C 1
ATOM 978 O O . HIS A 1 129 ? -2.956 -1.940 -6.158 1.00 89.06 129 HIS A O 1
ATOM 984 N N . PRO A 1 130 ? -4.582 -2.068 -4.599 1.00 89.12 130 PRO A N 1
ATOM 985 C CA . PRO A 1 130 ? -4.879 -3.470 -4.862 1.00 89.12 130 PRO A CA 1
ATOM 986 C C . PRO A 1 130 ? -5.596 -3.639 -6.205 1.00 89.12 130 PRO A C 1
ATOM 988 O O . PRO A 1 130 ? -6.307 -2.746 -6.676 1.00 89.12 130 PRO A O 1
ATOM 991 N N . ALA A 1 131 ? -5.441 -4.818 -6.802 1.00 90.50 131 ALA A N 1
ATOM 992 C CA . ALA A 1 131 ? -6.161 -5.216 -8.000 1.00 90.50 131 ALA A CA 1
ATOM 993 C C . ALA A 1 131 ? -7.682 -5.141 -7.779 1.00 90.50 131 ALA A C 1
ATOM 995 O O . ALA A 1 131 ? -8.224 -5.808 -6.899 1.00 90.50 131 ALA A O 1
ATOM 996 N N . SER A 1 132 ? -8.374 -4.359 -8.609 1.00 89.88 132 SER A N 1
ATOM 997 C CA . SER A 1 132 ? -9.839 -4.295 -8.662 1.00 89.88 132 SER A CA 1
ATOM 998 C C . SER A 1 132 ? -10.427 -5.395 -9.546 1.00 89.88 132 SER A C 1
ATOM 1000 O O . SER A 1 132 ? -11.519 -5.893 -9.283 1.00 89.88 132 SER A O 1
ATOM 1002 N N . SER A 1 133 ? -9.705 -5.794 -10.595 1.00 90.12 133 SER A N 1
ATOM 1003 C CA . SER A 1 133 ? -10.064 -6.919 -11.459 1.00 90.12 133 SER A CA 1
ATOM 1004 C C . SER A 1 133 ? -8.816 -7.591 -12.030 1.00 90.12 133 SER A C 1
ATOM 1006 O O . SER A 1 133 ? -7.786 -6.947 -12.223 1.00 90.12 133 SER A O 1
ATOM 1008 N N . VAL A 1 134 ? -8.894 -8.901 -12.280 1.00 89.75 134 VAL A N 1
ATOM 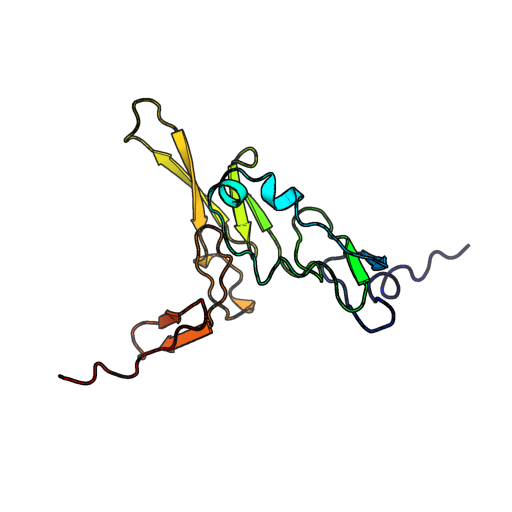1009 C CA . VAL A 1 134 ? -7.801 -9.694 -12.862 1.00 89.75 134 VAL A CA 1
ATOM 1010 C C . VAL A 1 134 ? -8.198 -10.132 -14.263 1.00 89.75 134 VAL A C 1
ATOM 1012 O O . VAL A 1 134 ? -9.240 -10.759 -14.449 1.00 89.75 134 VAL A O 1
ATOM 1015 N N . CYS A 1 135 ? -7.349 -9.812 -15.234 1.00 88.06 135 CYS A N 1
ATOM 1016 C CA . CYS A 1 135 ? -7.529 -10.127 -16.642 1.00 88.06 135 CYS A CA 1
ATOM 1017 C C . CYS A 1 135 ? -6.626 -11.311 -16.980 1.00 88.06 135 CYS A C 1
ATOM 1019 O O . CYS A 1 135 ? -5.400 -11.178 -17.006 1.00 88.06 135 CYS A O 1
ATOM 1021 N N . ASP A 1 136 ? -7.222 -12.473 -17.220 1.00 86.75 136 ASP A N 1
ATOM 1022 C CA . ASP A 1 136 ? -6.493 -13.691 -17.564 1.00 86.75 136 ASP A CA 1
ATOM 1023 C C . ASP A 1 136 ? -7.010 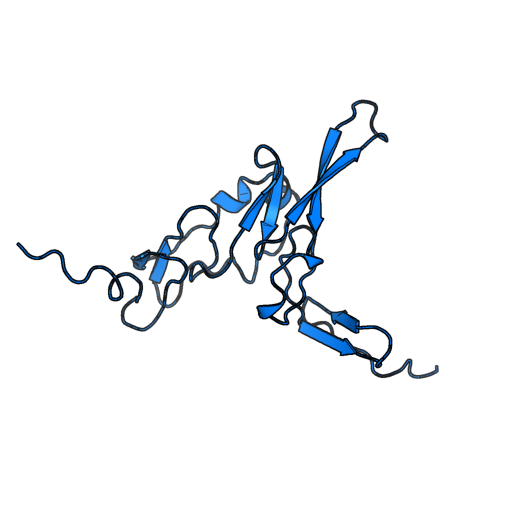-14.217 -18.903 1.00 86.75 136 ASP A C 1
ATOM 1025 O O . ASP A 1 136 ? -8.143 -14.681 -19.006 1.00 86.75 136 ASP A O 1
ATOM 1029 N N . ASN A 1 137 ? -6.181 -14.118 -19.945 1.00 81.88 137 ASN A N 1
ATOM 1030 C CA . ASN A 1 137 ? -6.504 -14.656 -21.270 1.00 81.88 137 ASN A CA 1
ATOM 1031 C C . ASN A 1 137 ? -5.886 -16.048 -21.510 1.00 81.88 137 ASN A C 1
ATOM 1033 O O . ASN A 1 137 ? -5.827 -16.515 -22.648 1.00 81.88 137 ASN A O 1
ATOM 1037 N N . GLY A 1 138 ? -5.380 -16.697 -20.455 1.00 79.81 138 GLY A N 1
ATOM 1038 C CA . GLY A 1 138 ? -4.708 -17.993 -20.510 1.00 79.81 138 GLY A CA 1
ATOM 1039 C C . GLY A 1 138 ? -3.245 -17.947 -20.965 1.00 79.81 138 GLY A C 1
ATOM 1040 O O . GLY A 1 138 ? -2.567 -18.970 -20.891 1.00 79.81 138 GLY A O 1
ATOM 1041 N N . VAL A 1 139 ? -2.741 -16.791 -21.418 1.00 78.00 139 VAL A N 1
ATOM 1042 C CA . VAL A 1 139 ? -1.343 -16.596 -21.858 1.00 78.00 139 VAL A CA 1
ATOM 1043 C C . VAL A 1 139 ? -0.652 -15.496 -21.055 1.00 78.00 139 VAL A C 1
ATOM 1045 O O . VAL A 1 139 ? 0.496 -15.647 -20.641 1.00 78.00 139 VAL A O 1
ATOM 1048 N N . HIS A 1 140 ? -1.362 -14.402 -20.807 1.00 77.81 140 HIS A N 1
ATOM 1049 C CA . HIS A 1 140 ? -0.929 -13.278 -20.000 1.00 77.81 140 HIS A CA 1
ATOM 1050 C C . HIS A 1 140 ? -1.929 -13.054 -18.876 1.00 77.81 140 HIS A C 1
ATOM 1052 O O . HIS A 1 140 ? -3.144 -13.072 -19.087 1.00 77.81 140 HIS A O 1
ATOM 1058 N N . ARG A 1 141 ? -1.386 -12.799 -17.687 1.00 83.69 141 ARG A N 1
ATOM 1059 C CA . ARG A 1 141 ? -2.151 -12.328 -16.544 1.00 83.69 141 ARG A CA 1
ATOM 1060 C C . ARG A 1 141 ? -1.825 -10.859 -16.329 1.00 83.69 141 ARG A C 1
ATOM 1062 O O . ARG A 1 141 ? -0.670 -10.496 -16.122 1.00 83.69 141 ARG A O 1
ATOM 1069 N N . SER A 1 142 ? -2.846 -10.026 -16.407 1.00 88.38 142 SER A N 1
ATOM 1070 C CA . SER A 1 142 ? -2.795 -8.601 -16.100 1.00 88.38 142 SER A CA 1
ATOM 1071 C C . SER A 1 142 ? -3.875 -8.284 -15.073 1.00 88.38 142 SER A C 1
ATOM 1073 O O . SER A 1 142 ? -4.702 -9.133 -14.746 1.00 88.38 142 SER A O 1
ATOM 1075 N N . PHE A 1 143 ? -3.870 -7.077 -14.530 1.00 91.00 143 PHE A N 1
ATOM 1076 C CA . PHE A 1 143 ? -4.895 -6.646 -13.590 1.00 91.00 143 PHE A CA 1
ATOM 1077 C C . PHE A 1 143 ? -5.149 -5.153 -13.742 1.00 91.00 143 PHE A C 1
ATOM 1079 O O . PHE A 1 143 ? -4.277 -4.400 -14.183 1.00 91.00 143 PHE A O 1
ATOM 1086 N N . CYS A 1 144 ? -6.354 -4.738 -13.382 1.00 92.44 144 CYS A N 1
ATOM 1087 C CA . CYS A 1 144 ? -6.707 -3.339 -13.236 1.00 92.44 144 CYS A CA 1
ATOM 1088 C C . CYS A 1 144 ? -6.680 -2.959 -11.756 1.00 92.44 144 CYS A C 1
ATOM 1090 O O . CYS A 1 144 ? -6.869 -3.805 -10.885 1.00 92.44 144 CYS A O 1
ATOM 1092 N N . VAL A 1 145 ? -6.475 -1.676 -11.487 1.00 91.56 145 VAL A N 1
ATOM 1093 C CA . VAL A 1 145 ? -6.619 -1.057 -10.165 1.00 91.56 145 VAL A CA 1
ATOM 1094 C C . VAL A 1 145 ? -7.589 0.120 -10.271 1.00 91.56 145 VAL A C 1
ATOM 1096 O O . VAL A 1 145 ? -7.994 0.472 -11.382 1.00 91.56 145 VAL A O 1
ATOM 1099 N N . ASN A 1 146 ? -7.942 0.752 -9.147 1.00 88.56 146 ASN A N 1
ATOM 1100 C CA . ASN A 1 146 ? -8.821 1.932 -9.117 1.00 88.56 146 ASN A CA 1
ATOM 1101 C C . ASN A 1 146 ? -10.174 1.683 -9.806 1.00 88.56 146 ASN A C 1
ATOM 1103 O O . ASN A 1 146 ? -10.592 2.451 -10.670 1.00 88.56 146 ASN A O 1
ATOM 1107 N N . ASP A 1 147 ? -10.819 0.565 -9.459 1.00 89.94 147 ASP A N 1
ATOM 1108 C CA . ASP A 1 147 ? -12.109 0.124 -10.013 1.00 89.94 147 ASP A CA 1
ATOM 1109 C C . ASP A 1 147 ? -12.126 -0.087 -11.539 1.00 89.94 147 ASP A C 1
ATOM 1111 O O . ASP A 1 147 ? -13.186 -0.162 -12.162 1.00 89.94 147 ASP A O 1
ATOM 1115 N N . GLY A 1 148 ? -10.954 -0.237 -12.163 1.00 90.44 148 GLY A N 1
ATOM 1116 C CA . GLY A 1 148 ? -10.853 -0.620 -13.567 1.00 90.44 148 GLY A CA 1
ATOM 1117 C C . GLY A 1 148 ? -11.379 -2.037 -13.822 1.00 90.44 148 GLY A C 1
ATOM 1118 O O . GLY A 1 148 ? -11.305 -2.918 -12.954 1.00 90.44 148 GLY A O 1
ATOM 1119 N N . VAL A 1 149 ? -11.886 -2.253 -15.037 1.00 90.94 149 VAL A N 1
ATOM 1120 C CA . VAL A 1 149 ? -12.527 -3.498 -15.482 1.00 90.94 149 VAL A CA 1
ATOM 1121 C C . VAL A 1 149 ? -11.805 -4.042 -16.713 1.00 90.94 149 VAL A C 1
ATOM 1123 O O . VAL A 1 149 ? -11.513 -3.297 -17.649 1.00 90.94 149 VAL A O 1
ATOM 1126 N N . CYS A 1 150 ? -11.547 -5.349 -16.719 1.00 89.56 150 CYS A N 1
ATOM 1127 C CA . CYS A 1 150 ? -11.005 -6.056 -17.873 1.00 89.56 150 CYS A CA 1
ATOM 1128 C C . CYS A 1 150 ? -11.977 -6.019 -19.055 1.00 89.56 150 CYS A C 1
ATOM 1130 O O . CYS A 1 150 ? -13.164 -6.298 -18.900 1.00 89.56 150 CYS A O 1
ATOM 1132 N N . LEU A 1 151 ? -11.460 -5.716 -20.243 1.00 85.25 151 LEU A N 1
ATOM 1133 C CA . LEU A 1 151 ? -12.226 -5.840 -21.476 1.00 85.25 151 LEU A CA 1
ATOM 1134 C C . LEU A 1 151 ? -12.007 -7.237 -22.056 1.00 85.25 151 LEU A C 1
ATOM 1136 O O . LEU A 1 151 ? -10.900 -7.578 -22.481 1.00 85.25 151 LEU A O 1
ATOM 1140 N N . ASP A 1 152 ? -13.067 -8.038 -22.069 1.00 72.69 152 ASP A N 1
ATOM 1141 C CA . ASP A 1 152 ? -13.084 -9.320 -22.760 1.00 72.69 152 ASP A CA 1
ATOM 1142 C C . ASP A 1 152 ? -13.257 -9.045 -24.255 1.00 72.69 152 ASP A C 1
ATOM 1144 O O . ASP A 1 152 ? -14.362 -8.802 -24.727 1.00 72.69 152 ASP A O 1
ATOM 1148 N N . SER A 1 153 ? -12.142 -9.089 -24.988 1.00 65.38 153 SER A N 1
ATOM 1149 C CA . SER A 1 153 ? -12.011 -8.834 -26.430 1.00 65.38 153 SER A CA 1
ATOM 1150 C C . SER A 1 153 ? -12.120 -7.367 -26.861 1.00 65.38 153 SER A C 1
ATOM 1152 O O . SER A 1 153 ? -12.927 -6.584 -26.371 1.00 65.38 153 SER A O 1
ATOM 1154 N N . MET A 1 154 ? -11.246 -6.980 -27.796 1.00 60.06 154 MET A N 1
ATOM 1155 C CA . MET A 1 154 ? -11.424 -5.745 -28.548 1.00 60.06 154 MET A CA 1
ATOM 1156 C C . MET A 1 154 ? -12.701 -5.929 -29.368 1.00 60.06 154 MET A C 1
ATOM 1158 O O . MET A 1 154 ? -12.673 -6.682 -30.339 1.00 60.06 154 MET A O 1
ATOM 1162 N N . ASP A 1 155 ? -13.805 -5.295 -28.972 1.00 56.16 155 ASP A N 1
ATOM 1163 C CA . ASP A 1 155 ? -14.943 -5.121 -29.871 1.00 56.16 155 ASP A CA 1
ATOM 1164 C C . ASP A 1 155 ? -14.415 -4.402 -31.121 1.00 56.16 155 ASP A C 1
ATOM 1166 O O . ASP A 1 155 ? -14.124 -3.201 -31.085 1.00 56.16 155 ASP A O 1
ATOM 1170 N N . GLU A 1 156 ? -14.209 -5.172 -32.195 1.00 53.47 156 GLU A N 1
ATOM 1171 C CA . GLU A 1 156 ? -13.823 -4.689 -33.518 1.00 53.47 156 GLU A CA 1
ATOM 1172 C C . GLU A 1 156 ? -14.771 -3.550 -33.917 1.00 53.47 156 GLU A C 1
ATOM 1174 O O . GLU A 1 156 ? -15.969 -3.766 -34.115 1.00 53.47 156 GLU A O 1
ATOM 1179 N N . HIS A 1 157 ? -14.228 -2.337 -34.015 1.00 49.41 157 HIS A N 1
ATOM 1180 C CA . HIS A 1 157 ? -14.871 -1.194 -34.658 1.00 49.41 157 HIS A CA 1
ATOM 1181 C C . HIS A 1 157 ? -14.133 -0.868 -35.953 1.00 49.41 157 HIS A C 1
ATOM 1183 O O . HIS A 1 157 ? -12.886 -0.747 -35.903 1.00 49.41 157 HIS A O 1
#

pLDDT: mean 80.2, std 14.18, range [36.59, 94.31]

InterPro domains:
  IPR000742 EGF-like domain [SM00181] (12-73)
  IPR000742 EGF-like domain [SM00181] (78-128)